Protein AF-A0A7S8FIB1-F1 (afdb_monomer)

Foldseek 3Di:
DVVVVVVVLCCCVVPVLVVLVPDDDPDPVVVLVVLVVLLSLCVVLPVCVPPLSVVLNVVSVCCHDPNVDPPHPRDDDDVVVSVVSSVVSSVDGRLWDQDPNFTARNVVRGTDPPDQQWKKFAADPPPRDGPDIDSHLCVVCVVVVHDSVVSVVRIDTD

Structure (mmCIF, N/CA/C/O backbone):
data_AF-A0A7S8FIB1-F1
#
_entry.id   AF-A0A7S8FIB1-F1
#
loop_
_atom_site.group_PDB
_atom_site.id
_atom_site.type_symbol
_atom_site.label_atom_id
_atom_site.label_alt_id
_atom_site.label_comp_id
_atom_site.label_asym_id
_atom_site.label_entity_id
_atom_site.label_seq_id
_atom_site.pdbx_PDB_ins_code
_atom_site.Cartn_x
_atom_site.Cartn_y
_atom_site.Cartn_z
_atom_site.occupancy
_atom_site.B_iso_or_equiv
_atom_site.auth_seq_id
_atom_site.auth_comp_id
_atom_site.auth_asym_id
_atom_site.auth_atom_id
_atom_site.pdbx_PDB_model_num
ATOM 1 N N . MET A 1 1 ? -22.359 4.558 1.713 1.00 39.81 1 MET A N 1
ATOM 2 C CA . MET A 1 1 ? -21.027 5.108 1.347 1.00 39.81 1 MET A CA 1
ATOM 3 C C . MET A 1 1 ? -19.863 4.094 1.431 1.00 39.81 1 MET A C 1
ATOM 5 O O . MET A 1 1 ? -18.798 4.384 0.906 1.00 39.81 1 MET A O 1
ATOM 9 N N . HIS A 1 2 ? -20.031 2.895 2.019 1.00 40.81 2 HIS A N 1
ATOM 10 C CA . HIS A 1 2 ? -18.975 1.860 2.092 1.00 40.81 2 HIS A CA 1
ATOM 11 C C . HIS A 1 2 ? -18.746 1.065 0.785 1.00 40.81 2 HIS A C 1
ATOM 13 O O . HIS A 1 2 ? -17.636 0.593 0.546 1.00 40.81 2 HIS A O 1
ATOM 19 N N . ALA A 1 3 ? -19.764 0.955 -0.077 1.00 40.53 3 ALA A N 1
ATOM 20 C CA . ALA A 1 3 ? -19.710 0.149 -1.301 1.00 40.53 3 ALA A CA 1
ATOM 21 C C . ALA A 1 3 ? -18.727 0.684 -2.364 1.00 40.53 3 ALA A C 1
ATOM 23 O O . ALA A 1 3 ? -18.056 -0.104 -3.024 1.00 40.53 3 ALA A O 1
ATOM 24 N N . SER A 1 4 ? -18.566 2.008 -2.493 1.00 47.34 4 SER A N 1
ATOM 25 C CA . SER A 1 4 ? -17.731 2.605 -3.551 1.00 47.34 4 SER A CA 1
ATOM 26 C C . SER A 1 4 ? -16.228 2.369 -3.354 1.00 47.34 4 SER A C 1
ATOM 28 O O . SER A 1 4 ? -15.509 2.117 -4.318 1.00 47.34 4 SER A O 1
ATOM 30 N N . LYS A 1 5 ? -15.737 2.383 -2.104 1.00 56.81 5 LYS A N 1
ATOM 31 C CA . LYS A 1 5 ? -14.317 2.112 -1.798 1.00 56.81 5 LYS A CA 1
ATOM 32 C C . LYS A 1 5 ? -13.951 0.637 -1.965 1.00 56.81 5 LYS A C 1
ATOM 34 O O . LYS A 1 5 ? -12.828 0.339 -2.367 1.00 56.81 5 LYS A O 1
ATOM 39 N N . GLN A 1 6 ? -14.877 -0.274 -1.663 1.00 59.69 6 GLN A N 1
ATOM 40 C CA . GLN A 1 6 ? -14.663 -1.708 -1.863 1.00 59.69 6 GLN A CA 1
ATOM 41 C C . GLN A 1 6 ? -14.665 -2.055 -3.358 1.00 59.69 6 GLN A C 1
ATOM 43 O O . GLN A 1 6 ? -13.743 -2.728 -3.810 1.00 59.69 6 GLN A O 1
ATOM 48 N N . ALA A 1 7 ? -15.619 -1.505 -4.123 1.00 60.09 7 ALA A N 1
ATOM 49 C CA . ALA A 1 7 ? -15.696 -1.665 -5.576 1.00 60.09 7 ALA A CA 1
ATOM 50 C C . ALA A 1 7 ? -14.434 -1.151 -6.300 1.00 60.09 7 ALA A C 1
ATOM 52 O O . ALA A 1 7 ? -13.944 -1.784 -7.232 1.00 60.09 7 ALA A O 1
ATOM 53 N N . SER A 1 8 ? -13.855 -0.039 -5.829 1.00 75.31 8 SER A N 1
ATOM 54 C CA . SER A 1 8 ? -12.596 0.496 -6.369 1.00 75.31 8 SER A CA 1
ATOM 55 C C . SER A 1 8 ? -11.409 -0.456 -6.164 1.00 75.31 8 SER A C 1
ATOM 57 O O . SER A 1 8 ? -10.615 -0.652 -7.082 1.00 75.31 8 SER A O 1
ATOM 59 N N . ARG A 1 9 ? -11.291 -1.092 -4.990 1.00 82.19 9 ARG A N 1
ATOM 60 C CA . ARG A 1 9 ? -10.191 -2.032 -4.705 1.00 82.19 9 ARG A CA 1
ATOM 61 C C . ARG A 1 9 ? -10.321 -3.341 -5.473 1.00 82.19 9 ARG A C 1
ATOM 63 O O . ARG A 1 9 ? -9.314 -3.835 -5.967 1.00 82.19 9 ARG A O 1
ATOM 70 N N . SER A 1 10 ? -11.535 -3.878 -5.590 1.00 89.62 10 SER A N 1
ATOM 71 C CA . SER A 1 10 ? -11.780 -5.085 -6.383 1.00 89.62 10 SER A CA 1
ATOM 72 C C . SER A 1 10 ? -11.526 -4.846 -7.869 1.00 89.62 10 SER A C 1
ATOM 74 O O . SER A 1 10 ? -10.969 -5.713 -8.527 1.00 89.62 10 SER A O 1
ATOM 76 N N . TYR A 1 11 ? -11.861 -3.665 -8.398 1.00 93.44 11 TYR A N 1
ATOM 77 C CA . TYR A 1 11 ? -11.542 -3.324 -9.785 1.00 93.44 11 TYR A CA 1
ATOM 78 C C . TYR A 1 11 ? -10.028 -3.273 -10.031 1.00 93.44 11 TYR A C 1
ATOM 80 O O . TYR A 1 11 ? -9.536 -3.839 -11.004 1.00 93.44 11 TYR A O 1
ATOM 88 N N . ILE A 1 12 ? -9.270 -2.644 -9.125 1.00 94.19 12 ILE A N 1
ATOM 89 C CA . ILE A 1 12 ? -7.805 -2.624 -9.222 1.00 94.19 12 ILE A CA 1
ATOM 90 C C . 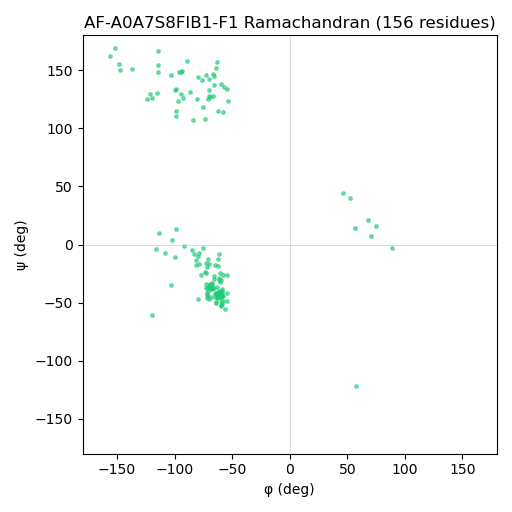ILE A 1 12 ? -7.241 -4.050 -9.244 1.00 94.19 12 ILE A C 1
ATOM 92 O O . ILE A 1 12 ? -6.436 -4.375 -10.111 1.00 94.19 12 ILE A O 1
ATOM 96 N N . GLU A 1 13 ? -7.679 -4.896 -8.314 1.00 95.50 13 GLU A N 1
ATOM 97 C CA . GLU A 1 13 ? -7.128 -6.239 -8.154 1.00 95.50 13 GLU A CA 1
ATOM 98 C C . GLU A 1 13 ? -7.521 -7.211 -9.262 1.00 95.50 13 GLU A C 1
ATOM 100 O O . GLU A 1 13 ? -6.682 -7.973 -9.722 1.00 95.50 13 GLU A O 1
ATOM 105 N N . PHE A 1 14 ? -8.788 -7.214 -9.666 1.00 96.19 14 PHE A N 1
ATOM 106 C CA . PHE A 1 14 ? -9.316 -8.242 -10.561 1.00 96.19 14 PHE A CA 1
ATOM 107 C C . PHE A 1 14 ? -9.406 -7.790 -12.017 1.00 96.19 14 PHE A C 1
ATOM 109 O O . PHE A 1 14 ? -9.643 -8.623 -12.885 1.00 96.19 14 PHE A O 1
ATOM 116 N N . VAL A 1 15 ? -9.217 -6.496 -12.298 1.00 96.06 15 VAL A N 1
ATOM 117 C CA . VAL A 1 15 ? -9.251 -5.958 -13.665 1.00 96.06 15 VAL A CA 1
ATOM 118 C C . VAL A 1 15 ? -7.923 -5.307 -14.029 1.00 96.06 15 VAL A C 1
ATOM 120 O O . VAL A 1 15 ? -7.264 -5.760 -14.960 1.00 96.06 15 VAL A O 1
ATOM 123 N N . LEU A 1 16 ? -7.497 -4.271 -13.297 1.00 96.62 16 LEU A N 1
ATOM 124 C CA . LEU A 1 16 ? -6.317 -3.491 -13.694 1.00 96.62 16 LEU A CA 1
ATOM 125 C C . LEU A 1 16 ? -5.009 -4.263 -13.550 1.00 96.62 16 LEU A C 1
ATOM 127 O O . LEU A 1 16 ? -4.201 -4.234 -14.472 1.00 96.62 16 LEU A O 1
ATOM 131 N N . ILE A 1 17 ? -4.786 -4.932 -12.416 1.00 97.75 17 ILE A N 1
ATOM 132 C CA . ILE A 1 17 ? -3.562 -5.712 -12.202 1.00 97.75 17 ILE A CA 1
ATOM 133 C C . ILE A 1 17 ? -3.429 -6.810 -13.273 1.00 97.75 17 ILE A C 1
ATOM 135 O O . ILE A 1 17 ? -2.423 -6.767 -13.977 1.00 97.75 17 ILE A O 1
ATOM 139 N N . PRO A 1 18 ? -4.430 -7.686 -13.511 1.00 98.12 18 PRO A N 1
ATOM 140 C CA . PRO A 1 18 ? -4.360 -8.698 -14.566 1.00 98.12 18 PRO A CA 1
ATOM 141 C C . PRO A 1 18 ? -4.173 -8.113 -15.967 1.00 98.12 18 PRO A C 1
ATOM 143 O O . PRO A 1 18 ? -3.398 -8.647 -16.756 1.00 98.12 18 PRO A O 1
ATOM 146 N N . PHE A 1 19 ? -4.843 -6.996 -16.278 1.00 97.88 19 PHE A N 1
ATOM 147 C CA . PHE A 1 19 ? -4.637 -6.298 -17.545 1.00 97.88 19 PHE A CA 1
ATOM 148 C C . PHE A 1 19 ? -3.172 -5.877 -17.705 1.00 97.88 19 PHE A C 1
ATOM 150 O O . PHE A 1 19 ? -2.548 -6.220 -18.704 1.00 97.88 19 PHE A O 1
ATOM 157 N N . PHE A 1 20 ? -2.594 -5.200 -16.713 1.00 97.69 20 PHE A N 1
ATOM 158 C CA . PHE A 1 20 ? -1.203 -4.748 -16.760 1.00 97.69 20 PHE A CA 1
ATOM 159 C C . PHE A 1 20 ? -0.173 -5.886 -16.737 1.00 97.69 20 PHE A C 1
ATOM 161 O O . PHE A 1 20 ? 0.862 -5.762 -17.394 1.00 97.69 20 PHE A O 1
ATOM 168 N N . ASP A 1 21 ? -0.463 -6.988 -16.040 1.00 97.56 21 ASP A N 1
ATOM 169 C CA . ASP A 1 21 ? 0.354 -8.208 -16.045 1.00 97.56 21 ASP A CA 1
ATOM 170 C C . ASP A 1 21 ? 0.363 -8.885 -17.427 1.00 97.56 21 ASP A C 1
ATOM 172 O O . ASP A 1 21 ? 1.336 -9.545 -17.784 1.00 97.56 21 ASP A O 1
ATOM 176 N N . SER A 1 22 ? -0.690 -8.694 -18.232 1.00 97.31 22 SER A N 1
ATOM 177 C CA . SER A 1 22 ? -0.772 -9.231 -19.599 1.00 97.31 22 SER A CA 1
ATOM 178 C C . SER A 1 22 ? -0.033 -8.396 -20.654 1.00 97.31 22 SER A C 1
ATOM 180 O O . SER A 1 22 ? 0.174 -8.861 -21.776 1.00 97.31 22 SER A O 1
ATOM 182 N N . LEU A 1 23 ? 0.363 -7.160 -20.331 1.00 96.31 23 LEU A N 1
ATOM 183 C CA . LEU A 1 23 ? 1.008 -6.270 -21.295 1.00 96.31 23 LEU A CA 1
ATOM 184 C C . LEU A 1 23 ? 2.489 -6.607 -21.479 1.00 96.31 23 LEU A C 1
ATOM 186 O O . LEU A 1 23 ? 3.220 -6.880 -20.529 1.00 96.31 23 LEU A O 1
ATOM 190 N N . THR A 1 24 ? 2.979 -6.452 -22.708 1.00 97.06 24 THR A N 1
ATOM 191 C CA . THR A 1 24 ? 4.421 -6.365 -22.964 1.00 97.06 24 THR A CA 1
ATOM 192 C C . THR A 1 24 ? 4.891 -4.930 -22.759 1.00 97.06 24 THR A C 1
ATOM 194 O O . THR A 1 24 ? 4.625 -4.041 -23.570 1.00 97.06 24 THR A O 1
ATOM 197 N N . TRP A 1 25 ? 5.607 -4.688 -21.667 1.00 95.50 25 TRP A N 1
ATOM 198 C CA . TRP A 1 25 ? 6.105 -3.362 -21.333 1.00 95.50 25 TRP A CA 1
ATOM 199 C C . TRP A 1 25 ? 7.378 -3.024 -22.111 1.00 95.50 25 TRP A C 1
ATOM 201 O O . TRP A 1 25 ? 8.378 -3.726 -22.024 1.00 95.50 25 TRP A O 1
ATOM 211 N N . GLN A 1 26 ? 7.366 -1.893 -22.816 1.00 94.38 26 GLN A N 1
ATOM 212 C CA . GLN A 1 26 ? 8.496 -1.421 -23.632 1.00 94.38 26 GLN A CA 1
ATOM 213 C C . GLN A 1 26 ? 9.350 -0.355 -22.921 1.00 94.38 26 GLN A C 1
ATOM 215 O O . GLN A 1 26 ? 10.132 0.358 -23.544 1.00 94.38 26 GLN A O 1
ATOM 220 N N . SER A 1 27 ? 9.172 -0.169 -21.608 1.00 92.44 27 SER A N 1
ATOM 221 C CA . SER A 1 27 ? 9.892 0.864 -20.858 1.00 92.44 27 SER A CA 1
ATOM 222 C C . SER A 1 27 ? 10.096 0.502 -19.389 1.00 92.44 27 SER A C 1
ATOM 224 O O . SER A 1 27 ? 9.450 -0.393 -18.842 1.00 92.44 27 SER A O 1
ATOM 226 N N . LYS A 1 28 ? 10.941 1.291 -18.709 1.00 90.06 28 LYS A N 1
ATOM 227 C CA . LYS A 1 28 ? 11.174 1.206 -17.257 1.0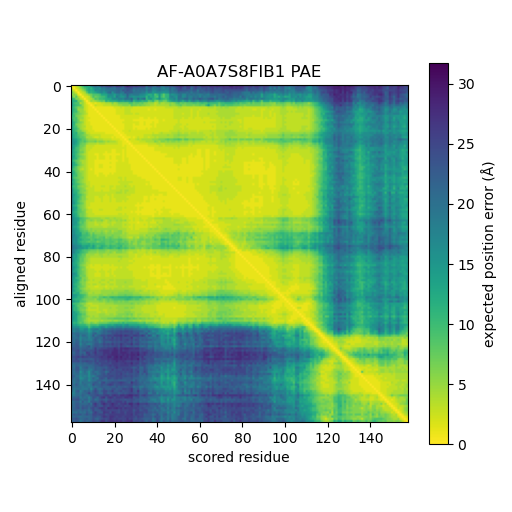0 90.06 28 LYS A CA 1
ATOM 228 C C . LYS A 1 28 ? 9.917 1.469 -16.416 1.00 90.06 28 LYS A C 1
ATOM 230 O O . LYS A 1 28 ? 9.959 1.229 -15.214 1.00 90.06 28 LYS A O 1
ATOM 235 N N . LYS A 1 29 ? 8.802 1.907 -17.022 1.00 93.31 29 LYS A N 1
ATOM 236 C CA . LYS A 1 29 ? 7.507 2.021 -16.335 1.00 93.31 29 LYS A CA 1
ATOM 237 C C . LYS A 1 29 ? 7.003 0.690 -15.794 1.00 93.31 29 LYS A C 1
ATOM 239 O O . LYS A 1 29 ? 6.294 0.711 -14.798 1.00 93.31 29 LYS A O 1
ATOM 244 N N . PHE A 1 30 ? 7.428 -0.437 -16.370 1.00 95.19 30 PHE A N 1
ATOM 245 C CA . PHE A 1 30 ? 7.162 -1.749 -15.782 1.00 95.19 30 PHE A CA 1
ATOM 246 C C . PHE A 1 30 ? 7.633 -1.839 -14.328 1.00 95.19 30 PHE A C 1
ATOM 248 O O . PHE A 1 30 ? 6.914 -2.351 -13.484 1.00 95.19 30 PHE A O 1
ATOM 255 N N . LEU A 1 31 ? 8.812 -1.289 -14.019 1.00 94.06 31 LEU A N 1
ATOM 256 C CA . LEU A 1 31 ? 9.354 -1.312 -12.660 1.00 94.06 31 LEU A CA 1
ATOM 257 C C . LEU A 1 31 ? 8.521 -0.447 -11.708 1.00 94.06 31 LEU A C 1
ATOM 259 O O . LEU A 1 31 ? 8.330 -0.817 -10.559 1.00 94.06 31 LEU A O 1
ATOM 263 N N . ASP A 1 32 ? 8.001 0.688 -12.187 1.00 95.12 32 ASP A N 1
ATOM 264 C CA . ASP A 1 32 ? 7.082 1.520 -11.400 1.00 95.12 32 ASP A CA 1
ATOM 265 C C . ASP A 1 32 ? 5.744 0.810 -11.161 1.00 95.12 32 ASP A C 1
ATOM 267 O O . ASP A 1 32 ? 5.168 0.908 -10.081 1.00 95.12 32 ASP A O 1
ATOM 271 N N . TYR A 1 33 ? 5.250 0.085 -12.164 1.00 97.06 33 TYR A N 1
ATOM 272 C CA . TYR A 1 33 ? 4.056 -0.738 -12.030 1.00 97.06 33 TYR A CA 1
ATOM 273 C C . TYR A 1 33 ? 4.262 -1.878 -11.024 1.00 97.06 33 TYR A C 1
ATOM 275 O O . TYR A 1 33 ? 3.406 -2.079 -10.165 1.00 97.06 33 TYR A O 1
ATOM 283 N N . ASP A 1 34 ? 5.390 -2.584 -11.093 1.00 96.25 34 ASP A N 1
ATOM 284 C CA . ASP A 1 34 ? 5.711 -3.689 -10.186 1.00 96.25 34 ASP A CA 1
ATOM 285 C C . ASP A 1 34 ? 5.817 -3.206 -8.729 1.00 96.25 34 ASP A C 1
ATOM 287 O O . ASP A 1 34 ? 5.180 -3.762 -7.833 1.00 96.25 34 ASP A O 1
ATOM 291 N N . ASP A 1 35 ? 6.502 -2.080 -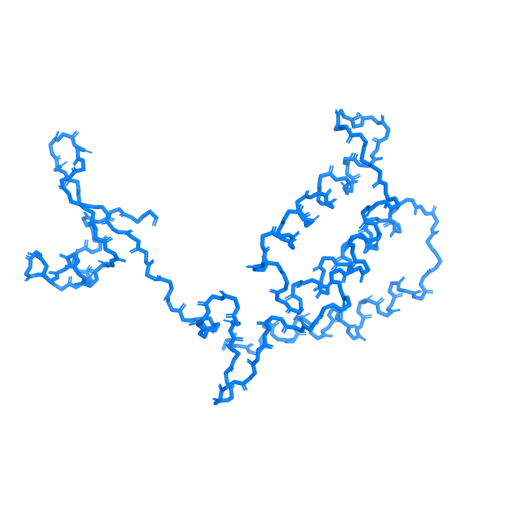8.511 1.00 96.88 35 ASP A N 1
ATOM 292 C CA . ASP A 1 35 ? 6.588 -1.407 -7.211 1.00 96.88 35 ASP A CA 1
ATOM 293 C C . ASP A 1 35 ? 5.204 -0.971 -6.693 1.00 96.88 35 ASP A C 1
ATOM 295 O O . ASP A 1 35 ? 4.854 -1.190 -5.528 1.00 96.88 35 ASP A O 1
ATOM 299 N N . TRP A 1 36 ? 4.369 -0.387 -7.558 1.00 97.50 36 TRP A N 1
ATOM 300 C CA . TRP A 1 36 ? 2.999 -0.005 -7.207 1.00 97.50 36 TRP A CA 1
ATOM 301 C C . TRP A 1 36 ? 2.126 -1.219 -6.858 1.00 97.50 36 TRP A C 1
ATOM 303 O O . TRP A 1 36 ? 1.379 -1.180 -5.874 1.00 97.50 36 TRP A O 1
ATOM 313 N N . LYS A 1 37 ? 2.242 -2.313 -7.618 1.00 97.81 37 LYS A N 1
ATOM 314 C CA . LYS A 1 37 ? 1.543 -3.579 -7.369 1.00 97.81 37 LYS A CA 1
ATOM 315 C C . LYS A 1 37 ? 1.969 -4.184 -6.029 1.00 97.81 37 LYS A C 1
ATOM 317 O O . LYS A 1 37 ? 1.112 -4.596 -5.245 1.00 97.81 37 LYS A O 1
ATOM 322 N N . ALA A 1 38 ? 3.263 -4.171 -5.712 1.00 97.94 38 ALA A N 1
ATOM 323 C CA . ALA A 1 38 ? 3.770 -4.611 -4.415 1.00 97.94 38 ALA A CA 1
ATOM 324 C C . ALA A 1 38 ? 3.169 -3.788 -3.262 1.00 97.94 38 ALA A C 1
ATOM 326 O O . ALA A 1 38 ? 2.619 -4.355 -2.312 1.00 97.94 38 ALA A O 1
ATOM 327 N N . ILE A 1 39 ? 3.178 -2.452 -3.372 1.00 97.94 39 ILE A N 1
ATOM 328 C CA . ILE A 1 39 ? 2.550 -1.557 -2.386 1.00 97.94 39 ILE A CA 1
ATOM 329 C C . ILE A 1 39 ? 1.057 -1.879 -2.228 1.00 97.94 39 ILE A C 1
ATOM 331 O O . ILE A 1 39 ? 0.565 -1.968 -1.099 1.00 97.94 39 ILE A O 1
ATOM 335 N N . PHE A 1 40 ? 0.329 -2.101 -3.328 1.00 97.50 40 PHE A N 1
ATOM 336 C CA . PHE A 1 40 ? -1.083 -2.483 -3.284 1.00 97.50 40 PHE A CA 1
ATOM 337 C C . PHE A 1 40 ? -1.310 -3.729 -2.412 1.00 97.50 40 PHE A C 1
ATOM 339 O O . PHE A 1 40 ? -2.160 -3.705 -1.513 1.00 97.50 40 PHE A O 1
ATOM 346 N N . TYR A 1 41 ? -0.522 -4.790 -2.609 1.00 97.69 41 TYR A N 1
ATOM 347 C CA . TYR A 1 41 ? -0.652 -6.020 -1.824 1.00 97.69 41 TYR A CA 1
ATOM 348 C C . TYR A 1 41 ? -0.235 -5.855 -0.357 1.00 97.69 41 TYR A C 1
ATOM 350 O O . TYR A 1 41 ? -0.899 -6.409 0.525 1.00 97.69 41 TYR A O 1
ATOM 358 N N . LEU A 1 42 ? 0.775 -5.029 -0.064 1.00 97.81 42 LEU A N 1
ATOM 359 C CA . LEU A 1 42 ? 1.148 -4.677 1.312 1.00 97.81 42 LEU A CA 1
ATOM 360 C C . LEU A 1 42 ? -0.017 -3.997 2.054 1.00 97.81 42 LEU A C 1
ATOM 362 O O . LEU A 1 42 ? -0.357 -4.382 3.178 1.00 97.81 42 LEU A O 1
ATOM 366 N N . TYR A 1 43 ? -0.701 -3.043 1.411 1.00 95.75 43 TYR A N 1
ATOM 367 C CA . TYR A 1 43 ? -1.903 -2.406 1.967 1.00 95.75 43 TYR A CA 1
ATOM 368 C C . TYR A 1 43 ? -3.090 -3.364 2.078 1.00 95.75 43 TYR A C 1
ATOM 370 O O . TYR A 1 43 ? -3.857 -3.290 3.049 1.00 95.75 43 TYR A O 1
ATOM 378 N N . LYS A 1 44 ? -3.262 -4.257 1.095 1.00 94.50 44 LYS A N 1
ATOM 379 C CA . LYS A 1 44 ? -4.315 -5.278 1.105 1.00 94.50 44 LYS A CA 1
ATOM 380 C C . LYS A 1 44 ? -4.150 -6.220 2.295 1.00 94.50 44 LYS A C 1
ATOM 382 O O . LYS A 1 44 ? -5.143 -6.525 2.951 1.00 94.50 44 LYS A O 1
ATOM 387 N N . LYS A 1 45 ? -2.917 -6.617 2.617 1.00 95.75 45 LYS A N 1
ATOM 388 C CA . LYS A 1 45 ? -2.611 -7.439 3.794 1.00 95.75 45 LYS A CA 1
ATOM 389 C C . LYS A 1 45 ? -2.550 -6.649 5.104 1.00 95.75 45 LYS A C 1
ATOM 391 O O . LYS A 1 45 ? -2.520 -7.281 6.155 1.00 95.75 45 LYS A O 1
ATOM 396 N N . GLY A 1 46 ? -2.562 -5.315 5.078 1.00 95.44 46 GLY A N 1
ATOM 397 C CA . GLY A 1 46 ? -2.455 -4.477 6.281 1.00 95.44 46 GLY A CA 1
ATOM 398 C C . GLY A 1 46 ? -1.042 -4.417 6.867 1.00 95.44 46 GLY A C 1
ATOM 399 O O . GLY A 1 46 ? -0.865 -4.008 8.014 1.00 95.44 46 GLY A O 1
ATOM 400 N N . LEU A 1 47 ? -0.039 -4.825 6.091 1.00 97.25 47 LEU A N 1
ATOM 401 C CA . LEU A 1 47 ? 1.368 -4.851 6.500 1.00 97.25 47 LEU A CA 1
ATOM 402 C C . LEU A 1 47 ? 1.954 -3.438 6.586 1.00 97.25 47 LEU A C 1
ATOM 404 O O . LEU A 1 47 ? 2.901 -3.201 7.319 1.00 97.25 47 LEU A O 1
ATOM 408 N N . ASN A 1 48 ? 1.319 -2.465 5.930 1.00 96.19 48 ASN A N 1
ATOM 409 C CA . ASN A 1 48 ? 1.640 -1.042 6.049 1.00 96.19 48 ASN A CA 1
ATOM 410 C C . ASN A 1 48 ? 1.451 -0.466 7.472 1.00 96.19 48 ASN A C 1
ATOM 412 O O . ASN A 1 48 ? 1.807 0.684 7.698 1.00 96.19 48 ASN A O 1
ATOM 416 N N . TYR A 1 49 ? 0.794 -1.194 8.384 1.00 94.69 49 TYR A N 1
ATOM 417 C CA . TYR A 1 49 ? 0.648 -0.809 9.796 1.00 94.69 49 TYR A CA 1
ATOM 418 C C . TYR A 1 49 ? 1.761 -1.380 10.687 1.00 9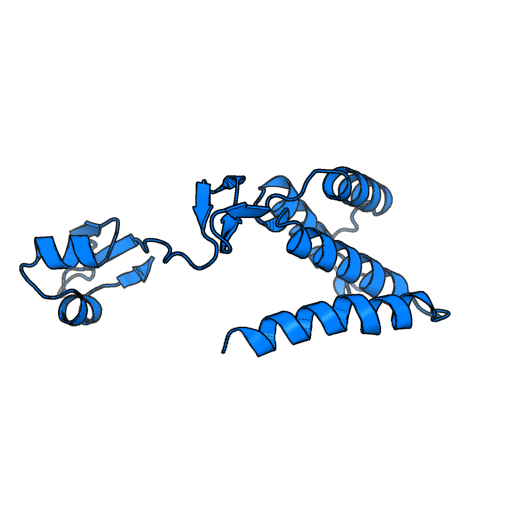4.69 49 TYR A C 1
ATOM 420 O O . TYR A 1 49 ? 1.733 -1.162 11.897 1.00 94.69 49 TYR A O 1
ATOM 428 N N . LEU A 1 50 ? 2.683 -2.151 10.110 1.00 95.94 50 LEU A N 1
ATOM 429 C CA . LEU A 1 50 ? 3.902 -2.613 10.760 1.00 95.94 50 LEU A CA 1
ATOM 430 C C . LEU A 1 50 ? 5.033 -1.634 10.431 1.00 95.94 50 LEU A C 1
ATOM 432 O O . LEU A 1 50 ? 5.038 -1.037 9.350 1.00 95.94 50 LEU A O 1
ATOM 436 N N . GLN A 1 51 ? 5.990 -1.476 11.343 1.00 96.38 51 GLN A N 1
ATOM 437 C CA . GLN A 1 51 ? 7.084 -0.515 11.185 1.00 96.38 51 GLN A CA 1
ATOM 438 C C . GLN A 1 51 ? 7.944 -0.850 9.959 1.00 96.38 51 GLN A C 1
ATOM 440 O O . GLN A 1 51 ? 8.262 0.019 9.149 1.00 96.38 51 GLN A O 1
ATOM 445 N N . GLU A 1 52 ? 8.271 -2.126 9.790 1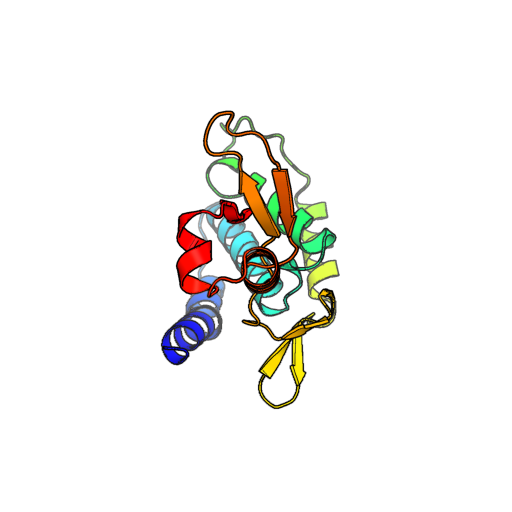.00 96.75 52 GLU A N 1
ATOM 446 C CA . GLU A 1 52 ? 9.015 -2.670 8.661 1.00 96.75 52 GLU A CA 1
ATOM 447 C C . GLU A 1 52 ? 8.265 -2.497 7.335 1.00 96.75 52 GLU A C 1
ATOM 449 O O . GLU A 1 52 ? 8.876 -2.170 6.317 1.00 96.75 52 GLU A O 1
ATOM 454 N N . GLY A 1 53 ? 6.935 -2.628 7.345 1.00 97.38 53 GLY A N 1
ATOM 455 C CA . GLY A 1 53 ? 6.114 -2.424 6.157 1.00 97.38 53 GLY A CA 1
ATOM 456 C C . GLY A 1 53 ? 6.025 -0.961 5.750 1.00 97.38 53 GLY A C 1
ATOM 457 O O . GLY A 1 53 ? 6.149 -0.645 4.568 1.00 97.38 53 GLY A O 1
ATOM 458 N N . GLU A 1 54 ? 5.872 -0.051 6.712 1.00 97.56 54 GLU A N 1
ATOM 459 C CA . GLU A 1 54 ? 5.927 1.387 6.446 1.00 97.56 54 GLU A CA 1
ATOM 460 C C . GLU A 1 54 ? 7.306 1.803 5.910 1.00 97.56 54 GLU A C 1
ATOM 462 O O . GLU A 1 54 ? 7.395 2.528 4.914 1.00 97.56 54 GLU A O 1
ATOM 467 N N . ALA A 1 55 ? 8.384 1.319 6.533 1.00 97.25 55 ALA A N 1
ATOM 468 C CA . ALA A 1 55 ? 9.750 1.596 6.103 1.00 97.25 55 ALA A CA 1
ATOM 469 C C . ALA A 1 55 ? 10.017 1.086 4.678 1.00 97.25 55 ALA A C 1
ATOM 471 O O . ALA A 1 55 ? 10.590 1.812 3.861 1.00 97.25 55 ALA A O 1
ATOM 472 N N . LEU A 1 56 ? 9.558 -0.126 4.350 1.00 97.50 56 LEU A N 1
ATOM 473 C CA . LEU A 1 56 ? 9.676 -0.691 3.008 1.00 97.50 56 LEU A CA 1
ATOM 474 C C . LEU A 1 56 ? 8.896 0.132 1.975 1.00 97.50 56 LEU A C 1
ATOM 476 O O . LEU A 1 56 ? 9.452 0.484 0.938 1.00 97.50 56 LEU A O 1
ATOM 480 N N . ILE A 1 57 ? 7.649 0.518 2.266 1.00 97.88 57 ILE A N 1
ATOM 481 C CA . ILE A 1 57 ? 6.852 1.365 1.363 1.00 97.88 57 ILE A CA 1
ATOM 482 C C . ILE A 1 57 ? 7.561 2.701 1.112 1.00 97.88 57 ILE A C 1
ATOM 484 O O . ILE A 1 57 ? 7.664 3.130 -0.036 1.00 97.88 57 ILE A O 1
ATOM 488 N N . LYS A 1 58 ? 8.107 3.347 2.151 1.00 96.25 58 LYS A N 1
ATOM 489 C CA . LYS A 1 58 ? 8.879 4.593 1.997 1.00 96.25 58 LYS A CA 1
ATOM 490 C C . LYS A 1 58 ? 10.114 4.399 1.111 1.00 96.25 58 LYS A C 1
ATOM 492 O O . LYS A 1 58 ? 10.387 5.254 0.269 1.00 96.25 58 LYS A O 1
ATOM 497 N N . ARG A 1 59 ? 10.829 3.277 1.258 1.00 95.19 59 ARG A N 1
ATOM 498 C CA . ARG A 1 59 ? 11.968 2.916 0.393 1.00 95.19 59 ARG A CA 1
ATOM 499 C C . ARG A 1 59 ? 11.547 2.707 -1.062 1.00 95.19 59 ARG A C 1
ATOM 501 O O . ARG A 1 59 ? 12.230 3.196 -1.950 1.00 95.19 59 ARG A O 1
ATOM 508 N N . ILE A 1 60 ? 10.422 2.039 -1.315 1.00 95.88 60 ILE A N 1
ATOM 509 C CA . ILE A 1 60 ? 9.898 1.847 -2.677 1.00 95.88 60 ILE A CA 1
ATOM 510 C C . ILE A 1 60 ? 9.525 3.202 -3.298 1.00 95.88 60 ILE A C 1
ATOM 512 O O . ILE A 1 60 ? 9.967 3.544 -4.395 1.00 95.88 60 ILE A O 1
ATOM 516 N N . LEU A 1 61 ? 8.760 4.025 -2.572 1.00 94.81 61 LEU A N 1
ATOM 517 C CA . LEU A 1 61 ? 8.317 5.341 -3.045 1.00 94.81 61 LEU A CA 1
ATOM 518 C C . LEU A 1 61 ? 9.488 6.287 -3.348 1.00 94.81 61 LEU A C 1
ATOM 520 O O . LEU A 1 61 ? 9.400 7.093 -4.277 1.00 94.81 61 LEU A O 1
ATOM 524 N N . SER A 1 62 ? 10.599 6.177 -2.613 1.00 93.38 62 SER A N 1
ATOM 525 C CA . SER A 1 62 ? 11.786 7.000 -2.861 1.00 93.38 62 SER A CA 1
ATOM 526 C C . SER A 1 62 ? 12.524 6.634 -4.151 1.00 93.38 62 SER A C 1
ATOM 528 O O . SER A 1 62 ? 13.354 7.419 -4.592 1.00 93.38 62 SER A O 1
ATOM 530 N N . GLN A 1 63 ? 12.217 5.497 -4.784 1.00 91.38 63 GLN A N 1
ATOM 531 C CA . GLN A 1 63 ? 12.897 5.006 -5.991 1.00 91.38 63 GLN A CA 1
ATOM 532 C C . GLN A 1 63 ? 11.988 4.926 -7.228 1.00 91.38 63 GLN A C 1
ATOM 534 O O . GLN A 1 63 ? 12.459 4.607 -8.320 1.00 91.38 63 GLN A O 1
ATOM 539 N N . MET A 1 64 ? 10.695 5.223 -7.087 1.00 92.62 64 MET A N 1
ATOM 540 C CA . MET A 1 64 ? 9.714 5.092 -8.166 1.00 92.62 64 MET A CA 1
ATOM 541 C C . MET A 1 64 ? 9.590 6.373 -9.014 1.00 92.62 64 MET A C 1
ATOM 543 O O . MET A 1 64 ? 9.871 7.487 -8.566 1.00 92.62 64 MET A O 1
ATOM 547 N N . ASN A 1 65 ? 9.104 6.229 -10.248 1.00 93.12 65 ASN A N 1
ATOM 548 C CA . ASN A 1 65 ? 8.790 7.311 -11.182 1.00 93.12 65 ASN A CA 1
ATOM 549 C C . ASN A 1 65 ? 10.000 8.212 -11.476 1.00 93.12 65 ASN A C 1
ATOM 551 O O . ASN A 1 65 ? 11.028 7.740 -11.960 1.00 93.12 65 ASN A O 1
ATOM 555 N N . ASN A 1 66 ? 9.889 9.516 -11.206 1.00 93.06 66 ASN A N 1
ATOM 556 C CA . ASN A 1 66 ? 10.945 10.488 -11.488 1.00 93.06 66 ASN A CA 1
ATOM 557 C C . ASN A 1 66 ? 12.225 10.182 -10.707 1.00 93.06 66 ASN A C 1
ATOM 559 O O . ASN A 1 66 ? 13.318 10.437 -11.207 1.00 93.06 66 ASN A O 1
ATOM 563 N N . ASN A 1 67 ? 12.101 9.564 -9.528 1.00 91.75 67 ASN A N 1
ATOM 564 C CA . ASN A 1 67 ? 13.254 9.200 -8.714 1.00 91.75 67 ASN A CA 1
ATOM 565 C C . ASN A 1 67 ? 14.070 8.050 -9.325 1.00 91.75 67 ASN A C 1
ATOM 567 O O . ASN A 1 67 ? 15.237 7.892 -8.976 1.00 91.75 67 ASN A O 1
ATOM 571 N N . ARG A 1 68 ? 13.490 7.298 -10.275 1.00 89.62 68 ARG A N 1
ATOM 572 C CA . ARG A 1 68 ? 14.163 6.222 -11.021 1.00 89.62 68 ARG A CA 1
ATOM 573 C C . ARG A 1 68 ? 15.009 6.733 -12.186 1.00 89.62 68 ARG A C 1
ATOM 575 O O . ARG A 1 68 ? 15.821 5.992 -12.747 1.00 89.62 68 ARG A O 1
ATOM 582 N N . LEU A 1 69 ? 14.779 7.969 -12.623 1.00 88.94 69 LEU A N 1
ATOM 583 C CA . LEU A 1 69 ? 15.492 8.530 -13.763 1.00 88.94 69 LEU A CA 1
ATOM 584 C C . LEU A 1 69 ? 16.969 8.700 -13.411 1.00 88.94 69 LEU A C 1
ATOM 586 O O . LEU A 1 69 ? 17.321 9.020 -12.280 1.00 88.94 69 LEU A O 1
ATOM 590 N N . SER A 1 70 ? 17.853 8.531 -14.392 1.00 85.50 70 SER A N 1
ATOM 591 C CA . SER A 1 70 ? 19.295 8.743 -14.196 1.00 85.50 70 SER A CA 1
ATOM 592 C C . SER A 1 70 ? 19.646 10.185 -13.824 1.00 85.50 70 SER A C 1
ATOM 594 O O . SER A 1 70 ? 20.731 10.432 -13.316 1.00 85.50 70 SER A O 1
ATOM 596 N N . THR A 1 71 ? 18.734 11.123 -14.079 1.00 91.19 71 THR A N 1
ATOM 597 C CA . THR A 1 71 ? 18.829 12.538 -13.708 1.00 91.19 71 THR A CA 1
ATOM 598 C C . THR A 1 71 ? 18.397 12.816 -12.265 1.00 91.19 71 THR A C 1
ATOM 600 O O . THR A 1 71 ? 18.553 13.940 -11.788 1.00 91.19 71 THR A O 1
ATOM 603 N N . SER A 1 72 ? 17.845 11.822 -11.565 1.00 90.56 72 SER A N 1
ATOM 604 C CA . SER A 1 72 ? 17.464 11.937 -10.160 1.00 90.56 72 SER A CA 1
ATOM 605 C C . SER A 1 72 ? 18.697 12.126 -9.277 1.00 90.56 72 SER A C 1
ATOM 607 O O . SER A 1 72 ? 19.702 11.435 -9.433 1.00 90.56 72 SER A O 1
ATOM 609 N N . LYS A 1 73 ? 18.596 13.040 -8.308 1.00 91.44 73 LYS A N 1
ATOM 610 C CA . LYS A 1 73 ? 19.613 13.239 -7.262 1.00 91.44 73 LYS A CA 1
ATOM 611 C C . LYS A 1 73 ? 19.433 12.287 -6.076 1.00 91.44 73 LYS A C 1
ATOM 613 O O . LYS A 1 73 ? 20.235 12.317 -5.147 1.00 91.44 73 LYS A O 1
ATOM 618 N N . VAL A 1 74 ? 18.367 11.484 -6.072 1.00 88.12 74 VAL A N 1
ATOM 619 C CA . VAL A 1 74 ? 18.099 10.536 -4.989 1.00 88.12 74 VAL A CA 1
ATOM 620 C C . VAL A 1 74 ? 19.131 9.404 -5.056 1.00 88.12 74 VAL A C 1
ATOM 622 O O . VAL A 1 74 ? 19.356 8.865 -6.143 1.00 88.12 74 VAL A O 1
ATOM 625 N N . PRO A 1 75 ? 19.757 9.020 -3.926 1.00 85.06 75 PRO A N 1
ATOM 626 C CA . PRO A 1 75 ? 20.657 7.877 -3.890 1.00 85.06 75 PRO A CA 1
ATOM 627 C C . PRO A 1 75 ? 19.972 6.622 -4.432 1.00 85.06 75 PRO A C 1
ATOM 629 O O . PRO A 1 75 ? 18.831 6.321 -4.068 1.00 85.06 75 PRO A O 1
ATOM 632 N N . LYS A 1 76 ? 20.675 5.887 -5.297 1.00 82.12 76 LYS A N 1
ATOM 633 C CA . LYS A 1 76 ? 20.184 4.604 -5.798 1.00 82.12 76 LYS A CA 1
ATOM 634 C C . LYS A 1 76 ? 20.216 3.584 -4.671 1.00 82.12 76 LYS A C 1
ATOM 636 O O . LYS A 1 76 ? 21.252 3.393 -4.038 1.00 82.12 76 LYS A O 1
ATOM 641 N N . VAL A 1 77 ? 19.084 2.933 -4.447 1.00 82.50 77 VAL A N 1
ATOM 642 C CA . VAL A 1 77 ? 18.966 1.819 -3.505 1.00 82.50 77 VAL A CA 1
ATOM 643 C C . VAL A 1 77 ? 19.131 0.506 -4.267 1.00 82.50 77 VAL A C 1
ATOM 645 O O . VAL A 1 77 ? 18.760 0.407 -5.438 1.00 82.50 77 VAL A O 1
ATOM 648 N N . ASP A 1 78 ? 19.688 -0.501 -3.600 1.00 89.19 78 ASP A N 1
ATOM 649 C CA . ASP A 1 78 ? 19.764 -1.860 -4.126 1.00 89.19 78 ASP A CA 1
ATOM 650 C C . ASP A 1 78 ? 18.350 -2.430 -4.336 1.00 89.19 78 ASP A C 1
ATOM 652 O O . ASP A 1 78 ? 17.567 -2.609 -3.396 1.00 89.19 78 ASP A O 1
ATOM 656 N N . ARG A 1 79 ? 18.018 -2.678 -5.604 1.00 88.19 79 ARG A N 1
ATOM 657 C CA . ARG A 1 79 ? 16.702 -3.151 -6.034 1.00 88.19 79 ARG A CA 1
ATOM 658 C C . ARG A 1 79 ? 16.501 -4.613 -5.641 1.00 88.19 79 ARG A C 1
ATOM 660 O O . ARG A 1 79 ? 15.391 -4.981 -5.263 1.00 88.19 79 ARG A O 1
ATOM 667 N N . ASP A 1 80 ? 17.537 -5.436 -5.712 1.00 91.88 80 ASP A N 1
ATOM 668 C CA . ASP A 1 80 ? 17.406 -6.861 -5.422 1.00 91.88 80 ASP A CA 1
ATOM 669 C C . ASP A 1 80 ? 17.124 -7.067 -3.935 1.00 91.88 80 ASP A C 1
ATOM 671 O O . ASP A 1 80 ? 16.229 -7.836 -3.582 1.00 91.88 80 ASP A O 1
ATOM 675 N N . LEU A 1 81 ? 17.743 -6.255 -3.072 1.00 93.62 81 LEU A N 1
ATOM 676 C CA . LEU A 1 81 ? 17.378 -6.195 -1.656 1.00 93.62 81 LEU A CA 1
ATOM 677 C C . LEU A 1 81 ? 15.925 -5.749 -1.435 1.00 93.62 81 LEU A C 1
ATOM 679 O O . LEU A 1 81 ? 15.219 -6.366 -0.642 1.00 93.62 81 LEU A O 1
ATOM 683 N N . ILE A 1 82 ? 15.441 -4.719 -2.145 1.00 93.94 82 ILE A N 1
ATOM 684 C CA . ILE A 1 82 ? 14.030 -4.293 -2.04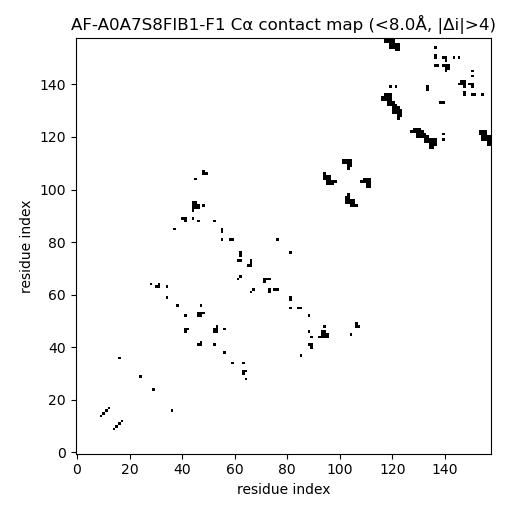4 1.00 93.94 82 ILE A CA 1
ATOM 685 C C . ILE A 1 82 ? 13.084 -5.443 -2.413 1.00 93.94 82 ILE A C 1
ATOM 687 O O . ILE A 1 82 ? 12.079 -5.645 -1.739 1.00 93.94 82 ILE A O 1
ATOM 691 N N . GLN A 1 83 ? 13.393 -6.211 -3.455 1.00 94.81 83 GLN A N 1
ATOM 692 C CA . GLN A 1 83 ? 12.537 -7.312 -3.905 1.00 94.81 83 GLN A CA 1
ATOM 693 C C . GLN A 1 83 ? 12.551 -8.497 -2.943 1.00 94.81 83 GLN A C 1
ATOM 695 O O . GLN A 1 83 ? 11.500 -9.083 -2.687 1.00 94.81 83 GLN A O 1
ATOM 700 N N . VAL A 1 84 ? 13.704 -8.806 -2.347 1.00 96.56 84 VAL A N 1
ATOM 701 C CA . VAL A 1 84 ? 13.795 -9.784 -1.255 1.00 96.56 84 VAL A CA 1
ATOM 702 C C . VAL A 1 84 ? 12.948 -9.336 -0.061 1.00 96.56 84 VAL A C 1
ATOM 704 O O . VAL A 1 84 ? 12.173 -10.135 0.466 1.00 96.56 84 VAL A O 1
ATOM 707 N N . ASP A 1 85 ? 13.024 -8.060 0.326 1.00 96.94 85 ASP A N 1
ATOM 708 C CA . ASP A 1 85 ? 12.227 -7.502 1.424 1.00 96.94 85 ASP A CA 1
ATOM 709 C C . ASP A 1 85 ? 10.717 -7.538 1.119 1.00 96.94 85 ASP A C 1
ATOM 711 O O . ASP A 1 85 ? 9.919 -7.905 1.985 1.00 96.94 85 ASP A O 1
ATOM 715 N N . ILE A 1 86 ? 10.316 -7.209 -0.118 1.00 97.50 86 ILE A N 1
ATOM 716 C CA . ILE A 1 86 ? 8.927 -7.316 -0.593 1.00 97.50 86 ILE A CA 1
ATOM 717 C C . ILE A 1 86 ? 8.445 -8.761 -0.501 1.00 97.50 86 ILE A C 1
ATOM 719 O O . ILE A 1 86 ? 7.392 -9.010 0.086 1.00 97.50 86 ILE A O 1
ATOM 723 N N . ALA A 1 87 ? 9.199 -9.712 -1.057 1.00 97.62 87 ALA A N 1
ATOM 724 C CA . ALA A 1 87 ? 8.827 -11.122 -1.069 1.00 97.62 87 ALA A CA 1
ATOM 725 C C . ALA A 1 87 ? 8.710 -11.680 0.354 1.00 97.62 87 ALA A C 1
ATOM 727 O O . ALA A 1 87 ? 7.718 -12.333 0.684 1.00 97.62 87 ALA A O 1
ATOM 728 N N . LYS A 1 88 ? 9.679 -11.353 1.218 1.00 97.75 88 LYS A N 1
ATOM 729 C CA . LYS A 1 88 ? 9.661 -11.710 2.636 1.00 97.75 88 LYS A CA 1
ATOM 730 C C . LYS A 1 88 ? 8.396 -11.185 3.307 1.00 97.75 88 LYS A C 1
ATOM 732 O O . LYS A 1 88 ? 7.634 -11.971 3.863 1.00 97.75 88 LYS A O 1
ATOM 737 N N . LEU A 1 89 ? 8.122 -9.885 3.214 1.00 96.88 89 LEU A N 1
ATOM 738 C CA . LEU A 1 89 ? 6.993 -9.289 3.923 1.00 96.88 89 LEU A CA 1
ATOM 739 C C . LEU A 1 89 ? 5.640 -9.735 3.348 1.00 96.88 89 LEU A C 1
ATOM 741 O O . LEU A 1 89 ? 4.686 -9.933 4.091 1.00 96.88 89 LEU A O 1
ATOM 745 N N . LEU A 1 90 ? 5.543 -9.954 2.034 1.00 97.25 90 LEU A N 1
ATOM 746 C CA . LEU A 1 90 ? 4.337 -10.500 1.409 1.00 97.25 90 LEU A CA 1
ATOM 747 C C . LEU A 1 90 ? 4.121 -11.987 1.704 1.00 97.25 90 LEU A C 1
ATOM 749 O O . LEU A 1 90 ? 2.994 -12.448 1.521 1.00 97.25 90 LEU A O 1
ATOM 753 N N . SER A 1 91 ? 5.124 -12.726 2.180 1.00 97.12 91 SER A N 1
ATOM 754 C CA . SER A 1 91 ? 4.937 -14.103 2.655 1.00 97.12 91 SER A CA 1
ATOM 755 C C . SER A 1 91 ? 4.223 -14.165 4.015 1.00 97.12 91 SER A C 1
ATOM 757 O O . SER A 1 91 ? 3.518 -15.134 4.293 1.00 97.12 91 SER A O 1
ATOM 759 N N . GLU A 1 92 ? 4.294 -13.088 4.806 1.00 95.50 92 GLU A N 1
ATOM 760 C CA . GLU A 1 92 ? 3.663 -12.994 6.124 1.00 95.50 92 GLU A CA 1
ATOM 761 C C . GLU A 1 92 ? 2.124 -13.062 6.048 1.00 95.50 92 GLU A C 1
ATOM 763 O O . GLU A 1 92 ? 1.501 -12.653 5.048 1.00 95.50 92 GLU A O 1
ATOM 768 N N . PRO A 1 93 ? 1.456 -13.555 7.109 1.00 96.19 93 PRO A N 1
ATOM 769 C CA . PRO A 1 93 ? 0.004 -13.553 7.180 1.00 96.19 93 PRO A CA 1
ATOM 770 C C . PRO A 1 93 ? -0.547 -12.122 7.176 1.00 96.19 93 PRO A C 1
ATOM 772 O O . PRO A 1 93 ? 0.112 -11.161 7.571 1.00 96.19 93 PRO A O 1
ATOM 775 N N . SER A 1 94 ? -1.807 -11.960 6.761 1.00 96.19 94 SER A N 1
ATOM 776 C CA . SER A 1 94 ? -2.446 -10.642 6.813 1.00 96.19 94 SER A CA 1
ATOM 777 C C . SER A 1 94 ? -2.479 -10.114 8.248 1.00 96.19 94 SER A C 1
ATOM 779 O O . SER A 1 94 ? -2.802 -10.850 9.175 1.00 96.19 94 SER A O 1
ATOM 781 N N . ASN A 1 95 ? -2.197 -8.825 8.427 1.00 96.31 95 ASN A N 1
ATOM 782 C CA . ASN A 1 95 ? -2.389 -8.087 9.674 1.00 96.31 95 ASN A CA 1
ATOM 783 C C . ASN A 1 95 ? -3.874 -7.750 9.943 1.00 96.31 95 ASN A C 1
ATOM 785 O O . ASN A 1 95 ? -4.219 -7.182 10.978 1.00 96.31 95 ASN A O 1
ATOM 789 N N . TYR A 1 96 ? -4.765 -8.100 9.015 1.00 94.81 96 TYR A N 1
ATOM 790 C CA . TYR A 1 96 ? -6.203 -8.027 9.213 1.00 94.81 96 TYR A CA 1
ATOM 791 C C . TYR A 1 96 ? -6.770 -9.375 9.649 1.00 94.81 96 TYR A C 1
ATOM 793 O O . TYR A 1 96 ? -6.306 -10.435 9.238 1.00 94.81 96 TYR A O 1
ATOM 801 N N . GLU A 1 97 ? -7.826 -9.305 10.441 1.00 95.00 97 GLU A N 1
ATOM 802 C CA . GLU A 1 97 ? -8.652 -10.426 10.869 1.00 95.00 97 GLU A CA 1
ATOM 803 C C . GLU A 1 97 ? -10.119 -9.992 10.772 1.00 95.00 97 GLU A C 1
ATOM 805 O O . GLU A 1 97 ? -10.416 -8.803 10.881 1.00 95.00 97 GLU A O 1
ATOM 810 N N . ILE A 1 98 ? -11.050 -10.915 10.537 1.00 92.31 98 ILE A N 1
ATOM 811 C CA . ILE A 1 98 ? -12.481 -10.600 10.587 1.00 92.31 98 ILE A CA 1
ATOM 812 C C . ILE A 1 98 ? -13.001 -11.039 11.954 1.00 92.31 98 ILE A C 1
ATOM 814 O O . ILE A 1 98 ? -13.026 -12.230 12.241 1.00 92.31 98 ILE A O 1
ATOM 818 N N . LYS A 1 99 ? -13.430 -10.077 12.777 1.00 90.69 99 LYS A N 1
ATOM 819 C CA . LYS A 1 99 ? -14.120 -10.313 14.055 1.00 90.69 99 LYS A CA 1
ATOM 820 C C . LYS A 1 99 ? -15.499 -9.672 13.980 1.00 90.69 99 LYS A C 1
ATOM 822 O O . LYS A 1 99 ? -15.602 -8.502 13.614 1.00 90.69 99 LYS A O 1
ATOM 827 N N . ASP A 1 100 ? -16.552 -10.438 14.246 1.00 88.06 100 ASP A N 1
ATOM 828 C CA . ASP A 1 100 ? -17.946 -9.962 14.239 1.00 88.06 100 ASP A CA 1
ATOM 829 C C . ASP A 1 100 ? -18.354 -9.238 12.939 1.00 88.06 100 ASP A C 1
ATOM 831 O O . ASP A 1 100 ? -18.996 -8.186 12.946 1.00 88.06 100 ASP A O 1
ATOM 835 N N . GLY A 1 101 ? -17.904 -9.757 11.791 1.00 87.19 101 GLY A N 1
ATOM 836 C CA . GLY A 1 101 ? -18.163 -9.160 10.473 1.00 87.19 101 GLY A CA 1
ATOM 837 C C . GLY A 1 101 ? -17.422 -7.841 10.207 1.00 87.19 101 GLY A C 1
ATOM 838 O O . GLY A 1 101 ? -17.653 -7.196 9.184 1.00 87.19 101 GLY A O 1
ATOM 839 N N . ARG A 1 102 ? -16.516 -7.426 11.101 1.00 87.31 102 ARG A N 1
ATOM 840 C CA . ARG A 1 102 ? -15.712 -6.205 10.984 1.00 87.31 102 ARG A CA 1
ATOM 841 C C . ARG A 1 102 ? -14.235 -6.543 10.836 1.00 87.31 102 ARG A C 1
ATOM 843 O O . ARG A 1 102 ? -13.734 -7.519 11.383 1.00 87.31 102 ARG A O 1
ATOM 850 N N . ILE A 1 103 ? -13.517 -5.691 10.109 1.00 90.81 103 ILE A N 1
ATOM 851 C CA . ILE A 1 103 ? -12.068 -5.827 9.953 1.00 90.81 103 ILE A CA 1
ATOM 852 C C . ILE A 1 103 ? -11.393 -5.373 11.250 1.00 90.81 103 ILE A C 1
ATOM 854 O O . ILE A 1 103 ? -11.490 -4.206 11.632 1.00 90.81 103 ILE A O 1
ATOM 858 N N . PHE A 1 104 ? -10.684 -6.283 11.897 1.00 92.88 104 PHE A N 1
ATOM 859 C CA . PHE A 1 104 ? -9.833 -6.068 13.055 1.00 92.88 104 PHE A CA 1
ATOM 860 C C . PHE A 1 104 ? -8.369 -5.972 12.615 1.00 92.88 104 PHE A C 1
ATOM 862 O O . PHE A 1 104 ? -7.905 -6.765 11.798 1.00 92.88 104 PHE A O 1
ATOM 869 N N . LEU A 1 105 ? -7.643 -4.973 13.113 1.00 93.31 105 LEU A N 1
ATOM 870 C CA . LEU A 1 105 ? -6.224 -4.771 12.838 1.00 93.31 105 LEU A CA 1
ATOM 871 C C . LEU A 1 105 ? -5.410 -5.321 14.011 1.00 93.31 105 LEU A C 1
ATOM 873 O O . LEU A 1 105 ? -5.446 -4.740 15.098 1.00 93.31 105 LEU A O 1
ATOM 877 N N . LYS A 1 106 ? -4.681 -6.421 13.783 1.00 94.31 106 LYS A N 1
ATOM 878 C CA . LYS A 1 106 ? -4.004 -7.179 14.847 1.00 94.31 106 LYS A CA 1
ATOM 879 C C . LYS A 1 106 ? -2.918 -6.359 15.537 1.00 94.31 106 LYS A C 1
ATOM 881 O O . LYS A 1 106 ? -2.950 -6.236 16.755 1.00 94.31 106 LYS A O 1
ATOM 886 N N . SER A 1 107 ? -2.019 -5.736 14.772 1.00 92.69 107 SER A N 1
ATOM 887 C CA . SER A 1 107 ? -0.884 -4.987 15.336 1.00 92.69 107 SER A CA 1
ATOM 888 C C . SER A 1 107 ? -1.284 -3.807 16.227 1.00 92.69 107 SER A C 1
ATOM 890 O O . SER A 1 107 ? -0.565 -3.479 17.161 1.00 92.69 107 SER A O 1
ATOM 892 N N . LEU A 1 108 ? -2.432 -3.174 15.958 1.00 88.94 108 LEU A N 1
ATOM 893 C CA . LEU A 1 108 ? -2.931 -2.030 16.732 1.00 88.94 108 LEU A CA 1
ATOM 894 C C . LEU A 1 108 ? -4.052 -2.402 17.710 1.00 88.94 108 LEU A C 1
ATOM 896 O O . LEU A 1 108 ? -4.635 -1.504 18.315 1.00 88.94 108 LEU A O 1
ATOM 900 N N . ASN A 1 109 ? -4.391 -3.692 17.821 1.00 90.31 109 ASN A N 1
ATOM 901 C CA . ASN A 1 109 ? -5.445 -4.217 18.690 1.00 90.31 109 ASN A CA 1
ATOM 902 C C . ASN A 1 109 ? -6.768 -3.419 18.612 1.00 90.31 109 ASN A C 1
ATOM 904 O O . ASN A 1 109 ? -7.365 -3.069 19.630 1.00 90.31 109 ASN A O 1
ATOM 908 N N . ARG A 1 110 ? -7.219 -3.069 17.398 1.00 88.62 110 ARG A N 1
ATOM 909 C CA . ARG A 1 110 ? -8.418 -2.232 17.198 1.00 88.62 110 ARG A CA 1
ATOM 910 C C . ARG A 1 110 ? -9.175 -2.564 15.920 1.00 88.62 110 ARG A C 1
ATOM 912 O O . ARG A 1 110 ? -8.588 -2.996 14.928 1.00 88.62 110 ARG A O 1
ATOM 919 N N . PHE A 1 111 ? -10.473 -2.267 15.894 1.00 87.88 111 PHE A N 1
ATOM 920 C CA . PHE A 1 111 ? -11.260 -2.342 14.663 1.00 87.88 111 PHE A CA 1
ATOM 921 C C . PHE A 1 111 ? -10.878 -1.233 13.677 1.00 87.88 111 PHE A C 1
ATOM 923 O O . PHE A 1 111 ? -10.602 -0.084 14.032 1.00 87.88 111 PHE A O 1
ATOM 930 N N . LYS A 1 112 ? -10.870 -1.577 12.392 1.00 82.88 112 LYS A N 1
ATOM 931 C CA . LYS A 1 112 ? -10.623 -0.636 11.306 1.00 82.88 112 LYS A CA 1
ATOM 932 C C . LYS A 1 112 ? -11.807 0.321 11.180 1.00 82.88 112 LYS A C 1
ATOM 934 O O . LYS A 1 112 ? -12.943 -0.110 11.028 1.00 82.88 112 LYS A O 1
ATOM 939 N N . GLY A 1 113 ? -11.523 1.621 11.200 1.00 75.38 113 GLY A N 1
ATOM 940 C CA . GLY A 1 113 ? -12.553 2.663 11.214 1.00 75.38 113 GLY A CA 1
ATOM 941 C C . GLY A 1 113 ? -13.017 3.056 12.617 1.00 75.38 113 GLY A C 1
ATOM 942 O O . GLY A 1 113 ? -13.786 4.006 12.731 1.00 75.38 113 GLY A O 1
ATOM 943 N N . SER A 1 114 ? -12.516 2.400 13.673 1.00 71.56 114 SER A N 1
ATOM 944 C CA . SER A 1 114 ? -12.654 2.939 15.025 1.00 71.56 114 SER A CA 1
ATOM 945 C C . SER A 1 114 ? -12.035 4.338 15.084 1.00 71.56 114 SER A C 1
ATOM 947 O O . SER A 1 114 ? -10.932 4.523 14.552 1.00 71.56 114 SER A O 1
ATOM 949 N N . PRO A 1 115 ? -12.709 5.315 15.717 1.00 64.12 115 PRO A N 1
ATOM 950 C CA . PRO A 1 115 ? -12.136 6.631 15.943 1.00 64.12 115 PRO A CA 1
ATOM 951 C C . PRO A 1 115 ? -10.789 6.475 16.642 1.00 64.12 115 PRO A C 1
ATOM 953 O O . PRO A 1 115 ? -10.691 5.843 17.692 1.00 64.12 115 PRO A O 1
ATOM 956 N N . THR A 1 116 ? -9.734 7.022 16.047 1.00 63.16 116 THR A N 1
ATOM 957 C CA . THR A 1 116 ? -8.484 7.202 16.776 1.00 63.16 116 THR A CA 1
ATOM 958 C C . THR A 1 116 ? -8.717 8.310 17.783 1.00 63.16 116 THR A C 1
ATOM 960 O O . THR A 1 116 ? -9.152 9.396 17.391 1.00 63.16 116 THR A O 1
ATOM 963 N N . SER A 1 117 ? -8.446 8.039 19.057 1.00 63.88 117 SER A N 1
ATOM 964 C CA . SER A 1 117 ? -8.405 9.103 20.051 1.00 63.88 117 SER A CA 1
ATOM 965 C C . SER A 1 117 ? -7.354 10.108 19.595 1.00 63.88 117 SER A C 1
ATOM 967 O O . SER A 1 117 ? -6.189 9.747 19.440 1.00 63.88 117 SER A O 1
ATOM 969 N N . LYS A 1 118 ? -7.790 11.318 19.248 1.00 69.25 118 LYS A N 1
ATOM 970 C CA . LYS A 1 118 ? -6.877 12.417 18.947 1.00 69.25 118 LYS A CA 1
ATOM 971 C C . LYS A 1 118 ? -6.558 13.097 20.259 1.00 69.25 118 LYS A C 1
ATOM 973 O O . LYS A 1 118 ? -7.491 13.404 21.007 1.00 69.25 118 LYS A O 1
ATOM 978 N N . MET A 1 119 ? -5.275 13.319 20.508 1.00 75.06 119 MET A N 1
ATOM 979 C CA . MET A 1 119 ? -4.881 14.112 21.656 1.00 75.06 119 MET A CA 1
ATOM 980 C C . MET A 1 119 ? -5.361 15.545 21.439 1.00 75.06 119 MET A C 1
ATOM 982 O O . MET A 1 119 ? -5.454 16.030 20.307 1.00 75.06 119 MET A O 1
ATOM 986 N N . VAL A 1 120 ? -5.750 16.187 22.531 1.00 80.75 120 VAL A N 1
ATOM 987 C CA . VAL A 1 120 ? -6.298 17.538 22.510 1.00 80.75 120 VAL A CA 1
ATOM 988 C C . VAL A 1 120 ? -5.471 18.405 23.432 1.00 80.75 120 VAL A C 1
ATOM 990 O O . VAL A 1 120 ? -5.322 18.073 24.604 1.00 80.75 120 VAL A O 1
ATOM 993 N N . GLN A 1 121 ? -4.956 19.511 22.911 1.00 83.75 121 GLN A N 1
ATOM 994 C CA . GLN A 1 121 ? -4.305 20.540 23.711 1.00 83.75 121 GLN A CA 1
ATOM 995 C C . GLN A 1 121 ? -5.280 21.682 23.982 1.00 83.75 121 GLN A C 1
ATOM 997 O O . GLN A 1 121 ? -5.979 22.145 23.075 1.00 83.75 121 GLN A O 1
ATOM 1002 N N . LEU A 1 122 ? -5.317 22.107 25.244 1.00 81.31 122 LEU A N 1
ATOM 1003 C CA . LEU A 1 122 ? -5.982 23.322 25.688 1.00 81.31 122 LEU A CA 1
ATOM 1004 C C . LEU A 1 122 ? -4.930 24.425 25.779 1.00 81.31 122 LEU A C 1
ATOM 1006 O O . LEU A 1 122 ? -3.924 24.251 26.472 1.00 81.31 122 LEU A O 1
ATOM 1010 N N . LEU A 1 123 ? -5.166 25.525 25.074 1.00 79.44 123 LEU A N 1
ATOM 1011 C CA . LEU A 1 123 ? -4.260 26.666 25.028 1.00 79.44 123 LEU A CA 1
ATOM 1012 C C . LEU A 1 123 ? -4.796 27.800 25.900 1.00 79.44 123 LEU A C 1
ATOM 1014 O O . LEU A 1 123 ? -6.012 28.003 25.972 1.00 79.44 123 LEU A O 1
ATOM 1018 N N . ASP A 1 124 ? -3.891 28.545 26.527 1.00 76.31 124 ASP A N 1
ATOM 1019 C CA . ASP A 1 124 ? -4.216 29.833 27.131 1.00 76.31 124 ASP A CA 1
ATOM 1020 C C . ASP A 1 124 ? -4.583 30.821 26.011 1.00 76.31 124 ASP A C 1
ATOM 1022 O O . ASP A 1 124 ? -3.839 30.996 25.045 1.00 76.31 124 ASP A O 1
ATOM 1026 N N . ALA A 1 125 ? -5.744 31.468 26.126 1.00 69.81 125 ALA A N 1
ATOM 1027 C CA . ALA A 1 125 ? -6.245 32.401 25.118 1.00 69.81 125 ALA A CA 1
ATOM 1028 C C . ALA A 1 125 ? -5.375 33.664 24.962 1.00 69.81 125 ALA A C 1
ATOM 1030 O O . ALA A 1 125 ? -5.517 34.374 23.967 1.00 69.81 125 ALA A O 1
ATOM 1031 N N . THR A 1 126 ? -4.518 33.964 25.941 1.00 75.56 126 THR A N 1
ATOM 1032 C CA . THR A 1 126 ? -3.672 35.163 25.969 1.00 75.56 126 THR A CA 1
ATOM 1033 C C . THR A 1 126 ? -2.213 34.915 25.613 1.00 75.56 126 THR A C 1
ATOM 1035 O O . THR A 1 126 ? -1.612 35.785 24.985 1.00 75.56 126 THR A O 1
ATOM 1038 N N . SER A 1 127 ? -1.640 33.769 25.984 1.00 74.81 127 SER A N 1
ATOM 1039 C CA . SER A 1 127 ? -0.229 33.466 25.703 1.00 74.81 127 SER A CA 1
ATOM 1040 C C . SER A 1 127 ? -0.012 32.394 24.635 1.00 74.81 127 SER A C 1
ATOM 1042 O O . SER A 1 127 ? 1.127 32.178 24.237 1.00 74.81 127 SER A O 1
ATOM 1044 N N . GLU A 1 128 ? -1.078 31.730 24.166 1.00 67.62 128 GLU A N 1
ATOM 1045 C CA . GLU A 1 128 ? -1.012 30.521 23.325 1.00 67.62 128 GLU A CA 1
ATOM 1046 C C . GLU A 1 128 ? -0.207 29.367 23.961 1.00 67.62 128 GLU A C 1
ATOM 1048 O O . GLU A 1 128 ? 0.101 28.376 23.295 1.00 67.62 128 GLU A O 1
ATOM 1053 N N . ASP A 1 129 ? 0.094 29.444 25.262 1.00 76.69 129 ASP A N 1
ATOM 1054 C CA . ASP A 1 129 ? 0.806 28.386 25.970 1.00 76.69 129 ASP A CA 1
ATOM 1055 C C . ASP A 1 129 ? -0.089 27.162 26.188 1.00 76.69 129 ASP A C 1
ATOM 1057 O O . ASP A 1 129 ? -1.296 27.261 26.431 1.00 76.69 129 ASP A O 1
ATOM 1061 N N . ILE A 1 130 ? 0.522 25.976 26.151 1.00 79.12 130 ILE A N 1
ATOM 1062 C CA . ILE A 1 130 ? -0.171 24.712 26.411 1.00 79.12 130 ILE A CA 1
ATOM 1063 C C . ILE A 1 130 ? -0.454 24.604 27.910 1.00 79.12 130 ILE A C 1
ATOM 1065 O O . ILE A 1 130 ? 0.444 24.321 28.702 1.00 79.12 130 ILE A O 1
ATOM 1069 N N . MET A 1 131 ? -1.720 24.756 28.293 1.00 79.31 131 MET A N 1
ATOM 1070 C CA . MET A 1 131 ? -2.154 24.593 29.681 1.00 79.31 131 MET A CA 1
ATOM 1071 C C . MET A 1 131 ? -2.309 23.117 30.047 1.00 79.31 131 MET A C 1
ATOM 1073 O O . MET A 1 131 ? -1.844 22.667 31.091 1.00 79.31 131 MET A O 1
ATOM 1077 N N . HIS A 1 132 ? -2.975 22.349 29.181 1.00 80.81 132 HIS A N 1
ATOM 1078 C CA . HIS A 1 132 ? -3.268 20.938 29.419 1.00 80.81 132 HIS A CA 1
ATOM 1079 C C . HIS A 1 132 ? -3.282 20.136 28.122 1.00 80.81 132 HIS A C 1
ATOM 1081 O O . HIS A 1 132 ? -3.655 20.635 27.062 1.00 80.81 132 HIS A O 1
ATOM 1087 N N . THR A 1 133 ? -2.918 18.857 28.226 1.00 84.62 133 THR A N 1
ATOM 1088 C CA . THR A 1 133 ? -3.043 17.884 27.138 1.00 84.62 133 THR A CA 1
ATOM 1089 C C . THR A 1 133 ? -3.934 16.730 27.590 1.00 84.62 133 THR A C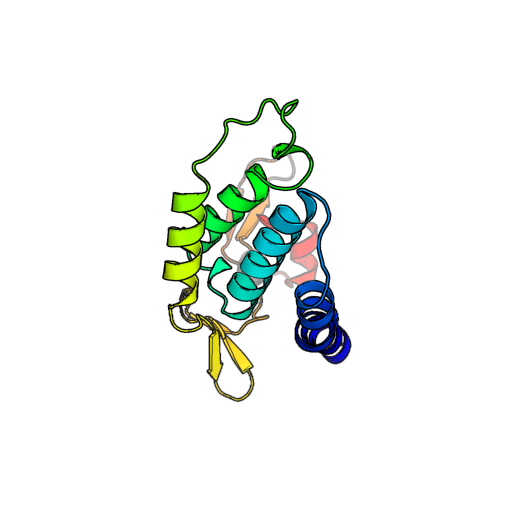 1
ATOM 1091 O O . THR A 1 133 ? -3.706 16.142 28.644 1.00 84.62 133 THR A O 1
ATOM 1094 N N . PHE A 1 134 ? -4.934 16.397 26.780 1.00 84.00 134 PHE A N 1
ATOM 1095 C CA . PHE A 1 134 ? -5.900 15.327 27.012 1.00 84.00 134 PHE A CA 1
ATOM 1096 C C . PHE A 1 134 ? -5.740 14.225 25.972 1.00 84.00 134 PHE A C 1
ATOM 1098 O O . PHE A 1 134 ? -5.309 14.468 24.842 1.00 84.00 134 PHE A O 1
ATOM 1105 N N . THR A 1 135 ? -6.148 13.007 26.321 1.00 82.00 135 THR A N 1
ATOM 1106 C CA . THR A 1 135 ? -6.101 11.874 25.390 1.00 82.00 135 THR A CA 1
ATOM 1107 C C . THR A 1 135 ? -7.258 11.896 24.394 1.00 82.00 135 THR A C 1
ATOM 1109 O O . THR A 1 135 ? -7.185 11.223 23.365 1.00 82.00 135 THR A O 1
ATOM 1112 N N . SER A 1 136 ? -8.320 12.667 24.671 1.00 81.88 136 SER A N 1
ATOM 1113 C CA . SER A 1 136 ? -9.495 12.817 23.808 1.00 81.88 136 SER A CA 1
ATOM 1114 C C . SER A 1 136 ? -10.248 14.134 24.038 1.00 81.88 136 SER A C 1
ATOM 1116 O O . SER A 1 136 ? -10.162 14.750 25.101 1.00 81.88 136 SER A O 1
ATOM 1118 N N . ILE A 1 137 ? -11.094 14.520 23.075 1.00 81.88 137 ILE A N 1
ATOM 1119 C CA . ILE A 1 137 ? -12.006 15.665 23.234 1.00 81.88 137 ILE A CA 1
ATOM 1120 C C . ILE A 1 137 ? -13.079 15.437 24.302 1.00 81.88 137 ILE A C 1
ATOM 1122 O O . ILE A 1 137 ? -13.531 16.387 24.925 1.00 81.88 137 ILE A O 1
ATOM 1126 N N . ALA A 1 138 ? -13.491 14.187 24.522 1.00 82.00 138 ALA A N 1
ATOM 1127 C CA . ALA A 1 138 ? -14.483 13.864 25.543 1.00 82.00 138 ALA A CA 1
ATOM 1128 C C . ALA A 1 138 ? -13.916 14.090 26.952 1.00 82.00 138 ALA A C 1
ATOM 1130 O O . ALA A 1 138 ? -14.615 14.587 27.829 1.00 82.00 138 ALA A O 1
ATOM 1131 N N . GLU A 1 139 ? -12.638 13.767 27.145 1.00 83.88 139 GLU A N 1
ATOM 1132 C CA . GLU A 1 139 ? -11.915 14.015 28.389 1.00 83.88 139 GLU A CA 1
ATOM 1133 C C . GLU A 1 139 ? -11.716 15.518 28.632 1.00 83.88 139 GLU A C 1
ATOM 1135 O O . GLU A 1 139 ? -12.036 16.006 29.713 1.00 83.88 139 GLU A O 1
ATOM 1140 N N . SER A 1 140 ? -11.302 16.261 27.599 1.00 84.88 140 SER A N 1
ATOM 1141 C CA . SER A 1 140 ? -11.201 17.726 27.654 1.00 84.88 140 SER A CA 1
ATOM 1142 C C . SER A 1 140 ? -12.548 18.387 27.979 1.00 84.88 140 SER A C 1
ATOM 1144 O O . SER A 1 140 ? -12.627 19.266 28.832 1.00 84.88 140 SER A O 1
ATOM 1146 N N . ALA A 1 141 ? -13.634 17.922 27.361 1.00 84.56 141 ALA A N 1
ATOM 1147 C CA . ALA A 1 141 ? -14.975 18.442 27.604 1.00 84.56 141 ALA A CA 1
ATOM 1148 C C . ALA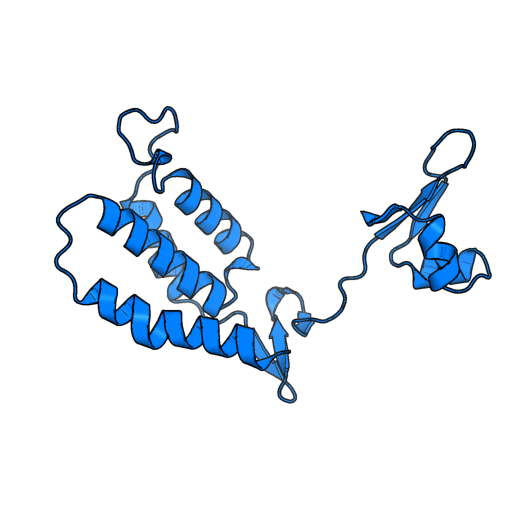 A 1 141 ? -15.445 18.186 29.040 1.00 84.56 141 ALA A C 1
ATOM 1150 O O . ALA A 1 141 ? -15.959 19.088 29.696 1.00 84.56 141 ALA A O 1
ATOM 1151 N N . LYS A 1 142 ? -15.183 16.981 29.562 1.00 87.62 142 LYS A N 1
ATOM 1152 C CA . LYS A 1 142 ? -15.468 16.632 30.957 1.00 87.62 142 LYS A CA 1
ATOM 1153 C C . LYS A 1 142 ? -14.690 17.513 31.936 1.00 87.62 142 LYS A C 1
ATOM 1155 O O . LYS A 1 142 ? -15.256 17.916 32.945 1.00 87.62 142 LYS A O 1
ATOM 1160 N N . PHE A 1 143 ? -13.425 17.814 31.639 1.00 87.12 143 PHE A N 1
ATOM 1161 C CA . PHE A 1 143 ? -12.602 18.716 32.448 1.00 87.12 143 PHE A CA 1
ATOM 1162 C C . PHE A 1 143 ? -13.164 20.145 32.474 1.00 87.12 143 PHE A C 1
ATOM 1164 O O . PHE A 1 143 ? -13.217 20.760 33.532 1.00 87.12 143 PHE A O 1
ATOM 1171 N N . LEU A 1 144 ? -13.638 20.645 31.330 1.00 83.94 144 LEU A N 1
ATOM 1172 C CA . LEU A 1 144 ? -14.222 21.985 31.210 1.00 83.94 144 LEU A CA 1
ATOM 1173 C C . LEU A 1 144 ? -15.674 22.082 31.706 1.00 83.94 144 LEU A C 1
ATOM 1175 O O . LEU A 1 144 ? -16.219 23.179 31.755 1.00 83.94 144 LEU A O 1
ATOM 1179 N N . GLY A 1 145 ? -16.317 20.959 32.042 1.00 85.94 145 GLY A N 1
ATOM 1180 C CA . GLY A 1 145 ? -17.746 20.929 32.371 1.00 85.94 145 GLY A CA 1
ATOM 1181 C C . GLY A 1 145 ? -18.656 21.225 31.172 1.00 85.94 145 GLY A C 1
ATOM 1182 O O . GLY A 1 145 ? -19.809 21.603 31.351 1.00 85.94 145 GLY A O 1
ATOM 1183 N N . GLU A 1 146 ? -18.146 21.046 29.954 1.00 85.25 146 GLU A N 1
ATOM 1184 C CA . GLU A 1 146 ? -18.794 21.432 28.703 1.00 85.25 146 GLU A CA 1
ATOM 1185 C C . GLU A 1 146 ? -19.159 20.218 27.843 1.00 85.25 146 GLU A C 1
ATOM 1187 O O . GLU A 1 146 ? -18.690 19.093 28.044 1.00 85.25 146 GLU A O 1
ATOM 1192 N N . LEU A 1 147 ? -19.994 20.443 26.826 1.00 80.06 147 LEU A N 1
ATOM 1193 C CA . LEU A 1 147 ? -20.267 19.419 25.819 1.00 80.06 147 LEU A CA 1
ATOM 1194 C C . LEU A 1 147 ? -19.084 19.291 24.841 1.00 80.06 147 LEU A C 1
ATOM 1196 O O . LEU A 1 147 ? -18.566 20.308 24.375 1.00 80.06 147 LEU A O 1
ATOM 1200 N N . PRO A 1 148 ? -18.724 18.070 24.388 1.00 76.50 148 PRO A N 1
ATOM 1201 C CA . PRO A 1 148 ? -17.620 17.862 23.441 1.00 76.50 148 PRO A CA 1
ATOM 1202 C C . PRO A 1 148 ? -17.721 18.667 22.139 1.00 76.50 148 PRO A C 1
ATOM 1204 O O . PRO A 1 148 ? -16.708 18.963 21.507 1.00 76.50 148 PRO A O 1
ATOM 1207 N N . GLN A 1 149 ? -18.939 19.030 21.721 1.00 77.06 149 GLN A N 1
ATOM 1208 C CA . GLN A 1 149 ? -19.163 19.881 20.549 1.00 77.06 149 GLN A CA 1
ATOM 1209 C C . GLN A 1 149 ? -18.737 21.336 20.790 1.00 77.06 149 GLN A C 1
ATOM 1211 O O . GLN A 1 149 ? -18.191 21.962 19.882 1.00 77.06 149 GLN A O 1
ATOM 1216 N N . THR A 1 150 ? -18.949 21.851 22.003 1.00 72.75 150 THR A N 1
ATOM 1217 C CA . THR A 1 150 ? -18.555 23.200 22.429 1.00 72.75 150 THR A CA 1
ATOM 1218 C C . THR A 1 150 ? -17.041 23.282 22.591 1.00 72.75 150 THR A C 1
ATOM 1220 O O . THR A 1 150 ? -16.403 24.169 22.027 1.00 72.75 150 THR A O 1
ATOM 1223 N N . THR A 1 151 ? -16.447 22.286 23.253 1.00 70.50 151 THR A N 1
ATOM 1224 C CA . THR A 1 151 ? -15.000 22.187 23.498 1.00 70.50 151 THR A CA 1
ATOM 1225 C C . THR A 1 151 ? -14.183 22.153 22.210 1.00 70.50 151 THR A C 1
ATOM 1227 O O . THR A 1 151 ? -13.081 22.694 22.154 1.00 70.50 151 THR A O 1
ATOM 1230 N N . LYS A 1 152 ? -14.750 21.599 21.132 1.00 67.06 152 LYS A N 1
ATOM 1231 C CA . LYS A 1 152 ? -14.104 21.513 19.816 1.00 67.06 152 LYS A CA 1
ATOM 1232 C C . LYS A 1 152 ? -13.695 22.869 19.238 1.00 67.06 152 LYS A C 1
ATOM 1234 O O . LYS A 1 152 ? -12.769 22.910 18.438 1.00 67.06 152 LYS A O 1
ATOM 1239 N N . LYS A 1 153 ? -14.376 23.953 19.623 1.00 68.06 153 LYS A N 1
ATOM 1240 C CA . LYS A 1 153 ? -14.062 25.318 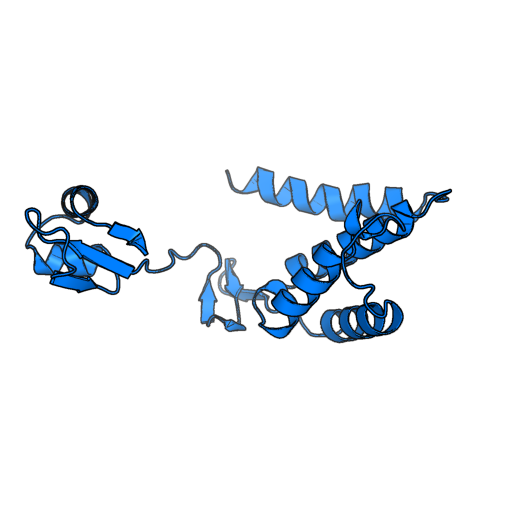19.171 1.00 68.06 153 LYS A CA 1
ATOM 1241 C C . LYS A 1 153 ? -12.789 25.884 19.805 1.00 68.06 153 LYS A C 1
ATOM 1243 O O . LYS A 1 153 ? -12.176 26.759 19.211 1.00 68.06 153 LYS A O 1
ATOM 1248 N N . TYR A 1 154 ? -12.406 25.374 20.975 1.00 67.38 154 TYR A N 1
ATOM 1249 C CA . TYR A 1 154 ? -11.295 25.874 21.796 1.00 67.38 154 TYR A CA 1
ATOM 1250 C C . TYR A 1 154 ? -10.137 24.869 21.895 1.00 67.38 154 TYR A C 1
ATOM 1252 O O . TYR A 1 154 ? -9.249 25.011 22.726 1.00 67.38 154 TYR A O 1
ATOM 1260 N N . SER A 1 155 ? -10.183 23.810 21.087 1.00 66.12 155 SER A N 1
ATOM 1261 C CA . SER A 1 155 ? -9.299 22.650 21.185 1.00 66.12 155 SER A CA 1
ATOM 1262 C C . SER A 1 155 ? -8.421 22.527 19.950 1.00 66.12 155 SER A C 1
ATOM 1264 O O . SER A 1 155 ? -8.940 22.486 18.832 1.00 66.12 155 SER A O 1
ATOM 1266 N N . PHE A 1 156 ? -7.114 22.360 20.151 1.00 68.94 156 PHE A N 1
ATOM 1267 C CA . PHE A 1 156 ? -6.194 21.972 19.084 1.00 68.94 156 PHE A CA 1
ATOM 1268 C C . PHE A 1 156 ? -5.988 20.458 19.077 1.00 68.94 156 PHE A C 1
ATOM 1270 O O . PHE A 1 156 ? -5.714 19.849 20.110 1.00 68.94 156 PHE A O 1
ATOM 1277 N N . PHE A 1 157 ? -6.149 19.842 17.903 1.00 68.44 157 PHE A N 1
ATOM 1278 C CA . PHE A 1 157 ? -5.911 18.413 17.712 1.00 68.44 157 PHE A CA 1
ATOM 1279 C C . PHE A 1 157 ? -4.479 18.184 17.242 1.00 68.44 157 PHE A C 1
ATOM 1281 O O . PHE A 1 157 ? -4.085 18.728 16.210 1.00 68.44 157 PHE A O 1
ATOM 1288 N N . ILE A 1 158 ? -3.768 17.322 17.961 1.00 56.09 158 ILE A N 1
ATOM 1289 C CA . ILE A 1 158 ? -2.426 16.824 17.632 1.00 56.09 158 ILE A CA 1
ATOM 1290 C C . ILE A 1 158 ? -2.475 15.344 17.251 1.00 56.09 158 ILE A C 1
ATOM 1292 O O . ILE A 1 158 ? -3.337 14.602 17.790 1.00 56.09 158 ILE A O 1
#

Radius of gyration: 21.78 Å; Cα contacts (8 Å, |Δi|>4): 155; chains: 1; bounding box: 42×49×56 Å

Nearest PDB structures (foldseek):
  6uwg-assembly1_A  TM=9.027E-01  e=8.390E-02  synthetic construct
  3r7p-assembly1_A  TM=8.916E-01  e=2.018E-01  Leptographium truncatum
  6bda-assembly1_A  TM=8.883E-01  e=2.405E-01  Ophiostoma novo-ulmi subsp. americana
  5t2h-assembly1_A  TM=8.889E-01  e=2.867E-01  synthetic construct
  4yhx-assembly1_A  TM=8.844E-01  e=3.841E-01  Grosmannia penicillata

Solvent-accessible surface area (backbone atoms only — not comparable to full-atom values): 9220 Å² total; per-residue (Å²): 128,71,64,63,64,52,53,53,52,50,44,43,60,73,46,49,47,56,53,59,73,70,53,86,73,93,53,75,60,50,58,38,49,53,53,49,52,51,49,50,52,35,56,72,30,38,37,54,77,38,72,68,37,40,53,49,49,54,56,51,61,59,46,37,66,71,39,56,40,91,85,36,86,55,82,87,71,68,60,68,58,50,51,51,53,49,53,55,60,68,68,51,78,56,34,55,44,79,52,95,93,35,53,28,32,59,89,76,74,40,53,70,85,56,82,74,74,42,32,26,36,36,54,40,93,86,76,68,43,80,74,46,78,30,69,24,54,63,56,46,7,60,74,71,75,45,53,49,77,63,41,56,79,65,44,47,78,98

Mean predicted aligned error: 10.37 Å

Sequence (158 aa):
MHASKQASRSYIEFVLIPFFDSLTWQSKKFLDYDDWKAIFYLYKKGLNYLQEGEALIKRILSQMNNNRLSTSKVPKVDRDLIQVDIAKLLSEPSNYEIKDGRIFLKSLNRFKGSPTSKMVQLLDATSEDIMHTFTSIAESAKFLGELPQTTKKYSFFI

Secondary structure (DSSP, 8-state):
--HHHHHHHHHIIIIIHHHHHHS---STHHHHHHHHHHHHHHHHHTGGGSHHHHHHHHHHHTTSGGGGSTT--SPPP-HHHHHHHHHHHHHSPPSEEEETTEEEETTTTEETTPPP---EEEEPTTT--EEEEESSHHHHHHHHTS-HHHHGGGEEE-

pLDDT: mean 86.61, std 12.6, range [39.81, 98.12]

InterPro domains:
  IPR027434 Homing endonuclease [G3DSA:3.10.28.10] (5-69)
  IPR027434 Homing endonuclease [SSF55608] (10-73)

Organism: NCBI:txid491253